Protein AF-A0A349DD07-F1 (afdb_monomer_lite)

Radius of gyration: 11.37 Å; chains: 1; bounding box: 23×21×32 Å

Foldseek 3Di:
DDVPVVDDPLQDDDPDDDPDPLRSLLVNLVSCCVVVVDVDSVVVSVVVD

Secondary structure (DSSP, 8-state):
--HHHH--GGG--SS---SSHHHHHHHHHHHHHHTTS-S-HHHHHHHH-

pLDDT: mean 91.12, std 5.7, range [62.81, 96.25]

Sequence (49 aa):
MNVAEVLKKDHIILGLFAADKNEALDKMADVLYKSGALTDKKAFMDDVM

Structure (mmCIF, N/CA/C/O backbone):
data_AF-A0A349DD07-F1
#
_entry.id   AF-A0A349DD07-F1
#
loop_
_atom_site.group_PDB
_atom_site.id
_atom_site.type_symbol
_atom_site.label_atom_id
_atom_site.label_alt_id
_atom_site.label_comp_id
_atom_site.label_asym_id
_atom_site.label_entity_id
_atom_site.label_seq_id
_atom_site.pdbx_PDB_ins_code
_atom_site.Cartn_x
_atom_site.Cartn_y
_atom_site.Cartn_z
_atom_site.occupancy
_atom_site.B_iso_or_equiv
_atom_site.auth_seq_id
_atom_site.auth_comp_id
_atom_site.auth_asym_id
_atom_site.auth_atom_id
_atom_site.pdbx_PDB_model_num
ATOM 1 N N . MET A 1 1 ? 2.740 -8.435 18.840 1.00 62.81 1 MET A N 1
ATOM 2 C CA . MET A 1 1 ? 2.167 -7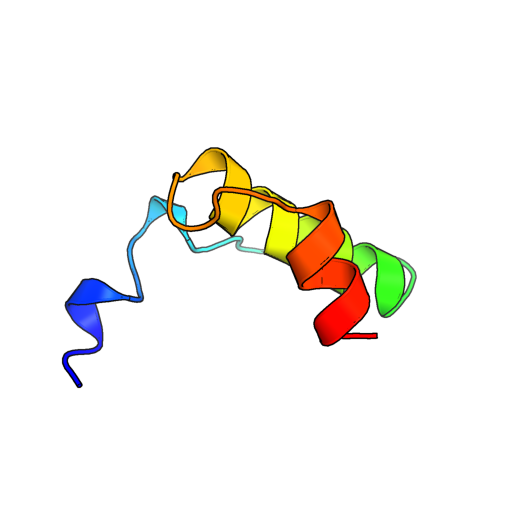.811 17.631 1.00 62.81 1 MET A CA 1
ATOM 3 C C . MET A 1 1 ? 0.946 -8.621 17.232 1.00 62.81 1 MET A C 1
ATOM 5 O O . MET A 1 1 ? 1.080 -9.826 17.059 1.00 62.81 1 MET A O 1
ATOM 9 N N . ASN A 1 2 ? -0.234 -8.007 17.190 1.00 84.88 2 ASN A N 1
ATOM 10 C CA . ASN A 1 2 ? -1.479 -8.689 16.850 1.00 84.88 2 ASN A CA 1
ATOM 11 C C . ASN A 1 2 ? -1.725 -8.570 15.339 1.00 84.88 2 ASN A C 1
ATOM 13 O O . ASN A 1 2 ? -1.900 -7.470 14.822 1.00 84.88 2 ASN A O 1
ATOM 17 N N . VAL A 1 3 ? -1.722 -9.696 14.622 1.00 83.56 3 VAL A N 1
ATOM 18 C CA . VAL A 1 3 ? -1.876 -9.711 13.156 1.00 83.56 3 VAL A CA 1
ATOM 19 C C . VAL A 1 3 ? -3.207 -9.092 12.721 1.00 83.56 3 VAL A C 1
ATOM 21 O O . VAL A 1 3 ? -3.257 -8.415 11.698 1.00 83.56 3 VAL A O 1
ATOM 24 N N . ALA A 1 4 ? -4.269 -9.253 13.511 1.00 84.75 4 ALA A N 1
ATOM 25 C CA . ALA A 1 4 ? -5.587 -8.715 13.181 1.00 84.75 4 ALA A CA 1
ATOM 26 C C . ALA A 1 4 ? -5.640 -7.176 13.197 1.00 84.75 4 ALA A C 1
ATOM 28 O O . ALA A 1 4 ? -6.487 -6.584 12.533 1.00 84.75 4 ALA A O 1
ATOM 29 N N . GLU A 1 5 ? -4.735 -6.518 13.926 1.00 84.75 5 GLU A N 1
ATOM 30 C CA . GLU A 1 5 ? -4.668 -5.052 13.986 1.00 84.75 5 GLU A CA 1
ATOM 31 C C . GLU A 1 5 ? -4.016 -4.452 12.734 1.00 84.75 5 GLU A C 1
ATOM 33 O O . GLU A 1 5 ? -4.329 -3.319 12.360 1.00 84.75 5 GLU A O 1
ATOM 38 N N . VAL A 1 6 ? -3.154 -5.221 12.059 1.00 82.50 6 VAL A N 1
ATOM 39 C CA . VAL A 1 6 ? -2.406 -4.783 10.870 1.00 82.50 6 VAL A CA 1
ATOM 40 C C . VAL A 1 6 ? -2.998 -5.311 9.562 1.00 82.50 6 VAL A C 1
ATOM 42 O O . VAL A 1 6 ? -3.014 -4.592 8.563 1.00 82.50 6 VAL A O 1
ATOM 45 N N . LEU A 1 7 ? -3.540 -6.532 9.559 1.00 86.12 7 LEU A N 1
ATOM 46 C CA . LEU A 1 7 ? -4.112 -7.190 8.384 1.00 86.12 7 LEU A CA 1
ATOM 47 C C . LEU A 1 7 ? -5.627 -6.962 8.316 1.00 86.12 7 LEU A C 1
ATOM 49 O O . LEU A 1 7 ? -6.437 -7.871 8.506 1.00 86.12 7 LEU A O 1
ATOM 53 N N . LYS A 1 8 ? -6.013 -5.712 8.064 1.00 88.88 8 LYS A N 1
ATOM 54 C CA . LYS A 1 8 ? -7.413 -5.341 7.836 1.00 88.88 8 LYS A CA 1
ATOM 55 C C . LYS A 1 8 ? -7.823 -5.727 6.418 1.00 88.88 8 LYS A C 1
ATOM 57 O O . LYS A 1 8 ? -6.993 -5.735 5.515 1.00 88.88 8 LYS A O 1
ATOM 62 N N . LYS A 1 9 ? -9.111 -6.010 6.205 1.00 88.69 9 LYS A N 1
ATOM 63 C CA . LYS A 1 9 ? -9.642 -6.342 4.867 1.00 88.69 9 LYS A CA 1
ATOM 64 C C . LYS A 1 9 ? -9.317 -5.254 3.841 1.00 88.69 9 LYS A C 1
ATOM 66 O O . LYS A 1 9 ? -8.923 -5.571 2.726 1.00 88.69 9 LYS A O 1
ATOM 71 N N . ASP A 1 10 ? -9.377 -3.999 4.270 1.00 88.69 10 ASP A N 1
ATOM 72 C CA . ASP A 1 10 ? -9.102 -2.829 3.433 1.00 88.69 10 ASP A CA 1
ATOM 73 C C . ASP A 1 10 ? -7.607 -2.670 3.101 1.00 88.69 10 ASP A C 1
ATOM 75 O O . ASP A 1 10 ? -7.245 -1.803 2.316 1.00 88.69 10 ASP A O 1
ATOM 79 N N . HIS A 1 11 ? -6.731 -3.502 3.685 1.00 90.69 11 HIS A N 1
ATOM 80 C CA . HIS A 1 11 ? -5.297 -3.558 3.388 1.00 90.69 11 HIS A CA 1
ATOM 81 C C . HIS A 1 11 ? -4.925 -4.674 2.395 1.00 90.69 11 HIS A C 1
ATOM 83 O O . HIS A 1 11 ? -3.742 -4.912 2.156 1.00 90.69 11 HIS A O 1
ATOM 89 N N . ILE A 1 12 ? -5.903 -5.394 1.834 1.00 90.88 12 ILE A N 1
ATOM 90 C CA . ILE A 1 12 ? -5.661 -6.577 1.000 1.00 90.88 12 ILE A CA 1
ATOM 91 C C . ILE A 1 12 ? -6.091 -6.301 -0.442 1.00 90.88 12 ILE A C 1
ATOM 93 O O . ILE A 1 12 ? -7.262 -6.042 -0.709 1.00 90.88 12 ILE A O 1
ATOM 97 N N . ILE A 1 13 ? -5.159 -6.452 -1.387 1.00 90.75 13 ILE A N 1
ATOM 98 C CA . ILE A 1 13 ? -5.472 -6.543 -2.819 1.00 90.75 13 ILE A CA 1
ATOM 99 C C . ILE A 1 13 ? -5.320 -7.993 -3.266 1.00 90.75 13 ILE A C 1
ATOM 101 O O . ILE A 1 13 ? -4.240 -8.575 -3.171 1.00 90.75 13 ILE A O 1
ATOM 105 N N . LEU A 1 14 ? -6.391 -8.5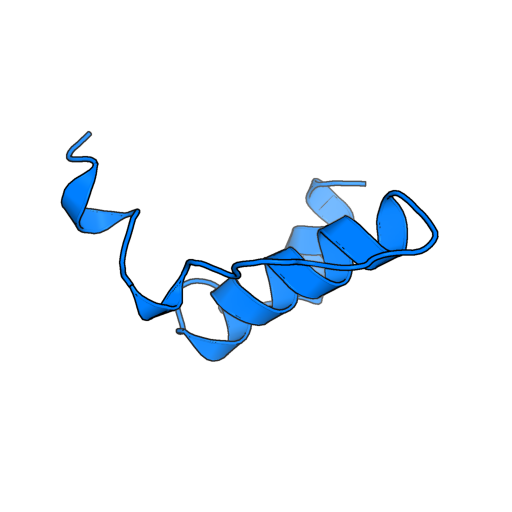57 -3.820 1.00 93.25 14 LEU A N 1
ATOM 106 C CA . LEU A 1 14 ? -6.350 -9.837 -4.521 1.00 93.25 14 LEU A CA 1
ATOM 107 C C . LEU A 1 14 ? -6.124 -9.601 -6.017 1.00 93.25 14 LEU A C 1
ATOM 109 O O . LEU A 1 14 ? -6.722 -8.699 -6.598 1.00 93.25 14 LEU A O 1
ATOM 113 N N . GLY A 1 15 ? -5.274 -10.420 -6.640 1.00 93.44 15 GLY A N 1
ATOM 114 C CA . GLY A 1 15 ? -5.010 -10.325 -8.080 1.00 93.44 15 GLY A CA 1
ATOM 115 C C . GLY A 1 15 ? -4.279 -9.045 -8.497 1.00 93.44 15 GLY A C 1
ATOM 116 O O . GLY A 1 15 ? -4.535 -8.528 -9.582 1.00 93.44 15 GLY A O 1
ATOM 117 N N . LEU A 1 16 ? -3.391 -8.520 -7.643 1.00 93.38 16 LEU A N 1
ATOM 118 C CA 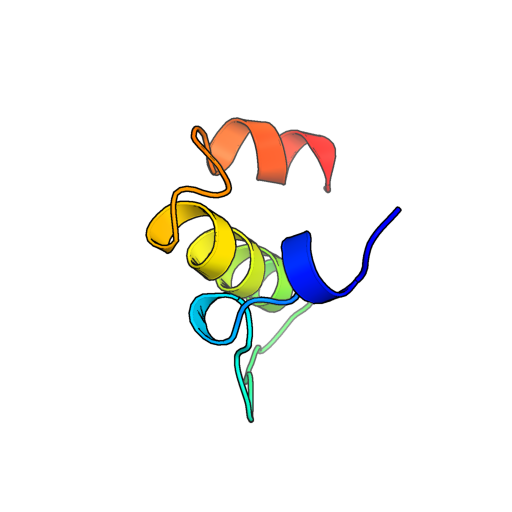. LEU A 1 16 ? -2.562 -7.362 -7.975 1.00 93.38 16 LEU A CA 1
ATOM 119 C C . LEU A 1 16 ? -1.729 -7.657 -9.230 1.00 93.38 16 LEU A C 1
ATOM 121 O O . LEU A 1 16 ? -0.817 -8.480 -9.204 1.00 93.38 16 LEU A O 1
ATOM 125 N N . PHE A 1 17 ? -2.030 -6.949 -10.313 1.00 95.19 17 PHE A N 1
ATOM 126 C CA . PHE A 1 17 ? -1.214 -6.949 -11.518 1.00 95.19 17 PHE A CA 1
ATOM 127 C C . PHE A 1 17 ? -0.262 -5.752 -11.497 1.00 95.19 17 PHE A C 1
ATOM 129 O O . PHE A 1 17 ? -0.692 -4.630 -11.224 1.00 95.19 17 PHE A O 1
ATOM 136 N N . ALA A 1 18 ? 1.009 -5.982 -11.803 1.00 96.25 18 ALA A N 1
ATOM 137 C CA . ALA A 1 18 ? 2.029 -4.953 -11.965 1.00 96.25 18 ALA A CA 1
ATOM 138 C C . ALA A 1 18 ? 3.055 -5.428 -13.001 1.00 96.25 18 ALA A C 1
ATOM 140 O O . ALA A 1 18 ? 3.395 -6.612 -13.031 1.00 96.25 18 ALA A O 1
ATOM 141 N N . ALA A 1 19 ? 3.522 -4.518 -13.850 1.00 95.69 19 ALA A N 1
ATOM 142 C CA . ALA A 1 19 ? 4.524 -4.792 -14.872 1.00 95.69 19 ALA A CA 1
ATOM 143 C C . ALA A 1 19 ? 5.933 -4.928 -14.275 1.00 95.69 19 ALA A C 1
ATOM 145 O O . ALA A 1 19 ? 6.750 -5.687 -14.794 1.00 95.69 19 ALA A O 1
ATOM 146 N N . ASP A 1 20 ? 6.208 -4.225 -13.173 1.00 96.00 20 ASP A N 1
ATOM 147 C CA . ASP A 1 20 ? 7.491 -4.255 -12.479 1.00 96.00 20 ASP A CA 1
ATOM 148 C C . ASP A 1 20 ? 7.353 -4.064 -10.957 1.00 96.00 20 ASP A C 1
ATOM 150 O O . ASP A 1 20 ? 6.265 -3.856 -10.408 1.00 96.00 20 ASP A O 1
ATOM 154 N N . LYS A 1 21 ? 8.490 -4.168 -10.257 1.00 94.25 21 LYS A N 1
ATOM 155 C CA . LYS A 1 21 ? 8.573 -4.025 -8.797 1.00 94.25 21 LYS A CA 1
ATOM 156 C C . LYS A 1 21 ? 8.080 -2.654 -8.324 1.00 94.25 21 LYS A C 1
ATOM 158 O O . LYS A 1 21 ? 7.427 -2.584 -7.285 1.00 94.25 21 LYS A O 1
ATOM 163 N N . ASN A 1 22 ? 8.395 -1.584 -9.049 1.00 94.56 22 ASN A N 1
ATOM 164 C CA . ASN A 1 22 ? 8.064 -0.226 -8.629 1.00 94.56 22 ASN A CA 1
ATOM 165 C C . ASN A 1 22 ? 6.557 -0.001 -8.715 1.00 94.56 22 ASN A C 1
ATOM 167 O O . ASN A 1 22 ? 5.967 0.527 -7.777 1.00 94.56 22 ASN A O 1
ATOM 171 N N . GLU A 1 23 ? 5.919 -0.480 -9.783 1.00 95.19 23 GLU A N 1
ATOM 172 C CA . GLU A 1 23 ? 4.465 -0.432 -9.920 1.00 95.19 23 GLU A CA 1
ATOM 173 C C . GLU A 1 23 ? 3.767 -1.274 -8.839 1.00 95.19 23 GLU A C 1
ATOM 175 O O . GLU A 1 23 ? 2.747 -0.857 -8.288 1.00 95.19 23 GLU A O 1
ATOM 180 N N . ALA A 1 24 ? 4.320 -2.441 -8.489 1.00 95.44 24 ALA A N 1
ATOM 181 C CA . ALA A 1 24 ? 3.769 -3.268 -7.417 1.00 95.44 24 ALA A CA 1
ATOM 182 C C . ALA A 1 24 ? 3.826 -2.548 -6.060 1.00 95.44 24 ALA A C 1
ATOM 184 O O . ALA A 1 24 ? 2.822 -2.504 -5.347 1.00 95.44 24 ALA A O 1
ATOM 185 N N . LEU A 1 25 ? 4.977 -1.956 -5.723 1.00 94.88 25 LEU A N 1
ATOM 186 C CA . LEU A 1 25 ? 5.167 -1.201 -4.484 1.00 94.88 25 LEU A CA 1
ATOM 187 C C . LEU A 1 25 ? 4.278 0.039 -4.429 1.00 94.88 25 LEU A C 1
ATOM 189 O O . LEU A 1 25 ? 3.637 0.272 -3.407 1.00 94.88 25 LEU A O 1
ATOM 193 N N . ASP A 1 26 ? 4.173 0.781 -5.532 1.00 94.94 26 ASP A N 1
ATOM 194 C CA . ASP A 1 26 ? 3.324 1.967 -5.607 1.00 94.94 26 ASP A CA 1
ATOM 195 C C . ASP A 1 26 ? 1.855 1.621 -5.334 1.00 94.94 26 ASP A C 1
ATOM 197 O O . ASP A 1 26 ? 1.213 2.262 -4.500 1.00 94.94 26 ASP A O 1
ATOM 201 N N . LYS A 1 27 ? 1.347 0.545 -5.956 1.00 95.00 27 LYS A N 1
ATOM 202 C CA . LYS A 1 27 ? -0.022 0.057 -5.738 1.00 95.00 27 LYS A CA 1
ATOM 203 C C . LYS A 1 27 ? -0.253 -0.439 -4.312 1.00 95.00 27 LYS A C 1
ATOM 205 O O . LYS A 1 27 ? -1.342 -0.241 -3.781 1.00 95.00 27 LYS A O 1
ATOM 210 N N . MET A 1 28 ? 0.739 -1.069 -3.681 1.00 94.19 28 MET A N 1
ATOM 211 C CA . MET A 1 28 ? 0.643 -1.491 -2.278 1.00 94.19 28 MET A CA 1
ATOM 212 C C . MET A 1 28 ? 0.652 -0.293 -1.321 1.00 94.19 28 MET A C 1
ATOM 214 O O . MET A 1 28 ? -0.169 -0.236 -0.408 1.00 94.19 28 MET A O 1
ATOM 218 N N . ALA A 1 29 ? 1.526 0.691 -1.542 1.00 94.62 29 ALA A N 1
ATOM 219 C CA . ALA A 1 29 ? 1.560 1.920 -0.750 1.00 94.62 29 ALA A CA 1
ATOM 220 C C . ALA A 1 29 ? 0.251 2.713 -0.886 1.00 94.62 29 ALA A C 1
ATOM 222 O O . ALA A 1 29 ? -0.255 3.263 0.091 1.00 94.62 29 ALA A O 1
ATOM 223 N N . ASP A 1 30 ? -0.349 2.697 -2.076 1.00 94.19 30 ASP A N 1
ATOM 224 C CA . ASP A 1 30 ? -1.656 3.292 -2.348 1.00 94.19 30 ASP A CA 1
ATOM 225 C C . ASP A 1 30 ? -2.770 2.731 -1.457 1.00 94.19 30 ASP A C 1
ATOM 227 O O . ASP A 1 30 ? -3.644 3.478 -1.015 1.00 94.19 30 ASP A O 1
ATOM 231 N N . VAL A 1 31 ? -2.748 1.425 -1.179 1.00 94.00 31 VAL A N 1
ATOM 232 C CA . VAL A 1 31 ? -3.720 0.774 -0.287 1.00 94.00 31 VAL A CA 1
ATOM 233 C C . VAL A 1 31 ? -3.596 1.317 1.123 1.00 94.00 31 VAL A C 1
ATOM 235 O O . VAL A 1 31 ? -4.594 1.702 1.726 1.00 94.00 31 VAL A O 1
ATOM 238 N N . LEU A 1 32 ? -2.365 1.362 1.634 1.00 92.31 32 LEU A N 1
ATOM 239 C CA . LEU A 1 32 ? -2.082 1.828 2.988 1.00 92.31 32 LEU A CA 1
ATOM 240 C C . LEU A 1 32 ? -2.408 3.315 3.142 1.00 92.31 32 LEU A C 1
ATOM 242 O O . LEU A 1 32 ? -2.916 3.738 4.178 1.00 92.31 32 LEU A O 1
ATOM 246 N N . TYR A 1 33 ? -2.160 4.106 2.099 1.00 94.06 33 TYR A N 1
ATOM 247 C CA . TYR A 1 33 ? -2.511 5.520 2.075 1.00 94.06 33 TYR A CA 1
ATOM 248 C C . TYR A 1 33 ? -4.031 5.721 2.088 1.00 94.06 33 TYR A C 1
ATOM 250 O O . TYR A 1 33 ? -4.561 6.449 2.924 1.00 94.06 33 TYR A O 1
ATOM 258 N N . LYS A 1 34 ? -4.761 5.014 1.215 1.00 91.69 34 LYS A N 1
ATOM 259 C CA . LYS A 1 34 ? -6.228 5.106 1.129 1.00 91.69 34 LYS A CA 1
ATOM 260 C C . LYS A 1 34 ? -6.935 4.585 2.378 1.00 91.69 34 LYS A C 1
ATOM 262 O O . LYS A 1 34 ? -7.998 5.096 2.716 1.00 91.69 34 LYS A O 1
ATOM 267 N N . SER A 1 35 ? -6.363 3.602 3.073 1.00 91.12 35 SER A N 1
ATOM 268 C CA . SER A 1 35 ? -6.912 3.099 4.336 1.00 91.12 35 SER A CA 1
ATOM 269 C C . SER A 1 35 ? -6.627 4.009 5.538 1.00 91.12 35 SER A C 1
ATOM 271 O O . SER A 1 35 ? -7.125 3.749 6.635 1.00 91.12 35 SER A O 1
ATOM 273 N N . GLY A 1 36 ? -5.813 5.057 5.358 1.00 90.50 36 GLY A N 1
ATOM 274 C CA . GLY A 1 36 ? -5.347 5.932 6.433 1.00 90.50 36 GLY A CA 1
ATOM 275 C C . GLY A 1 36 ? -4.296 5.288 7.341 1.00 90.50 36 GLY A C 1
ATOM 276 O O . GLY A 1 36 ? -3.934 5.874 8.359 1.00 90.50 36 GLY A O 1
ATOM 277 N N . ALA A 1 37 ? -3.796 4.096 6.996 1.00 89.75 37 ALA A N 1
ATOM 278 C CA . ALA A 1 37 ? -2.669 3.472 7.689 1.00 89.75 37 ALA A CA 1
ATOM 279 C C . ALA A 1 37 ? -1.346 4.204 7.412 1.00 89.75 37 ALA A C 1
ATOM 281 O O . ALA A 1 37 ? -0.411 4.101 8.204 1.00 89.75 37 ALA A O 1
ATOM 282 N N . LEU A 1 38 ? -1.285 4.949 6.307 1.00 91.00 38 LEU A N 1
ATOM 283 C CA . LEU A 1 38 ? -0.170 5.794 5.919 1.00 91.00 38 LEU A CA 1
ATOM 284 C C . LEU A 1 38 ? -0.643 7.232 5.690 1.00 91.00 38 LEU A C 1
ATOM 286 O O . LEU A 1 38 ? -1.636 7.467 5.007 1.00 91.00 38 LEU A O 1
ATOM 290 N N . THR A 1 39 ? 0.094 8.198 6.231 1.00 92.19 39 THR A N 1
ATOM 291 C CA . THR A 1 39 ? -0.209 9.632 6.101 1.00 92.19 39 THR A CA 1
ATOM 292 C C . THR A 1 39 ? 0.543 10.307 4.959 1.00 92.19 39 THR A C 1
ATOM 294 O O . THR A 1 39 ? 0.057 11.301 4.425 1.00 92.19 39 THR A O 1
ATOM 297 N N . ASP A 1 40 ? 1.701 9.772 4.566 1.00 93.62 40 ASP A N 1
ATOM 298 C CA . ASP A 1 40 ? 2.522 10.293 3.474 1.00 93.62 40 ASP A CA 1
ATOM 299 C C . ASP A 1 40 ? 3.049 9.146 2.601 1.00 93.62 40 ASP A C 1
ATOM 301 O O . ASP A 1 40 ? 3.991 8.438 2.961 1.00 93.62 40 ASP A O 1
ATOM 305 N N . LYS A 1 41 ? 2.419 8.963 1.433 1.00 94.38 41 LYS A N 1
ATOM 306 C CA . LYS A 1 41 ? 2.826 7.957 0.444 1.00 94.38 41 LYS A CA 1
ATOM 307 C C . LYS A 1 41 ? 4.241 8.197 -0.072 1.00 94.38 41 LYS A C 1
ATOM 309 O O . LYS A 1 41 ? 4.964 7.236 -0.306 1.00 94.38 41 LYS A O 1
ATOM 314 N N . LYS A 1 42 ? 4.631 9.457 -0.271 1.00 93.88 42 LYS A N 1
ATOM 315 C CA . LYS A 1 42 ? 5.910 9.786 -0.896 1.00 93.88 42 LYS A CA 1
ATOM 316 C C . LYS A 1 42 ? 7.062 9.461 0.042 1.00 93.88 42 LYS A C 1
ATOM 318 O O . LYS A 1 42 ? 7.942 8.710 -0.351 1.00 93.88 42 LYS A O 1
ATOM 323 N N . ALA A 1 43 ? 7.002 9.958 1.277 1.00 94.50 43 ALA A N 1
ATOM 324 C CA . ALA A 1 43 ? 8.031 9.677 2.275 1.00 94.50 43 ALA A CA 1
ATOM 325 C C . ALA A 1 43 ? 8.209 8.163 2.492 1.00 94.50 43 ALA A C 1
ATOM 327 O O . ALA A 1 43 ? 9.326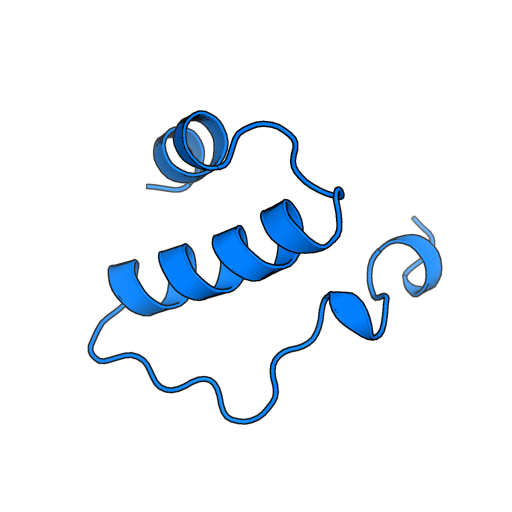 7.665 2.532 1.00 94.50 43 ALA A O 1
ATOM 328 N N . PHE A 1 44 ? 7.104 7.413 2.533 1.00 94.31 44 PHE A N 1
ATOM 329 C CA . PHE A 1 44 ? 7.154 5.956 2.643 1.00 94.31 44 PHE A CA 1
ATOM 330 C C . PHE A 1 44 ? 7.800 5.273 1.435 1.00 94.31 44 PHE A C 1
ATOM 332 O O . PHE A 1 44 ? 8.582 4.344 1.603 1.00 94.31 44 PHE A O 1
ATOM 339 N N . MET A 1 45 ? 7.466 5.701 0.216 1.00 94.44 45 MET A N 1
ATOM 340 C CA . MET A 1 45 ? 8.072 5.134 -0.990 1.00 94.44 45 MET A CA 1
ATOM 341 C C . MET A 1 45 ? 9.569 5.444 -1.072 1.00 94.44 45 MET A C 1
ATOM 343 O O . MET A 1 45 ? 10.327 4.563 -1.468 1.00 94.44 45 MET A O 1
ATOM 347 N N . ASP A 1 46 ? 9.990 6.639 -0.650 1.00 94.44 46 ASP A N 1
ATOM 348 C CA . ASP A 1 46 ? 11.403 7.033 -0.593 1.00 94.44 46 ASP A CA 1
ATOM 349 C C . ASP A 1 46 ? 12.200 6.168 0.409 1.00 94.44 46 ASP A C 1
ATOM 351 O O . ASP A 1 46 ? 13.352 5.842 0.142 1.00 94.44 46 ASP A O 1
ATOM 355 N N . ASP A 1 47 ? 11.590 5.740 1.522 1.00 92.69 47 ASP A N 1
ATOM 356 C CA . ASP A 1 47 ? 12.223 4.850 2.513 1.00 92.69 47 ASP A CA 1
ATOM 357 C C . ASP A 1 47 ? 12.302 3.375 2.060 1.00 92.69 47 ASP A C 1
ATOM 359 O O . ASP A 1 47 ? 13.128 2.603 2.554 1.00 92.69 47 ASP A O 1
ATOM 363 N N . VAL A 1 48 ? 11.403 2.949 1.168 1.00 89.38 48 VAL A N 1
ATOM 364 C CA . VAL A 1 48 ? 11.286 1.552 0.705 1.00 89.38 48 VAL A CA 1
ATOM 365 C C . VAL A 1 48 ? 12.135 1.270 -0.544 1.00 89.38 48 VAL A C 1
ATOM 367 O O . VAL A 1 48 ? 12.453 0.102 -0.811 1.00 89.38 48 VAL A O 1
ATOM 370 N N . MET A 1 49 ? 1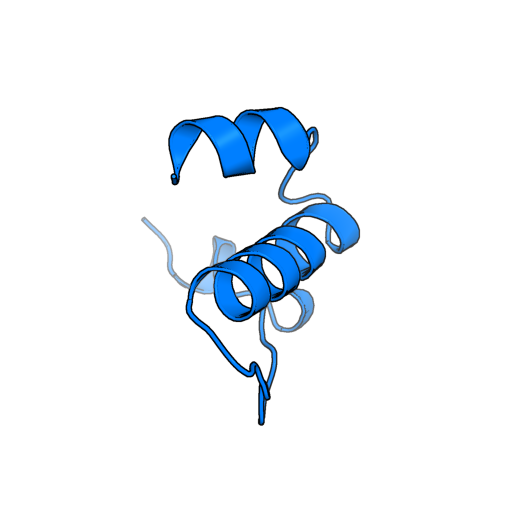2.467 2.302 -1.323 1.00 78.25 49 MET A N 1
ATOM 371 C CA . MET A 1 49 ? 13.246 2.208 -2.567 1.00 78.25 49 MET A CA 1
ATOM 372 C C . MET A 1 49 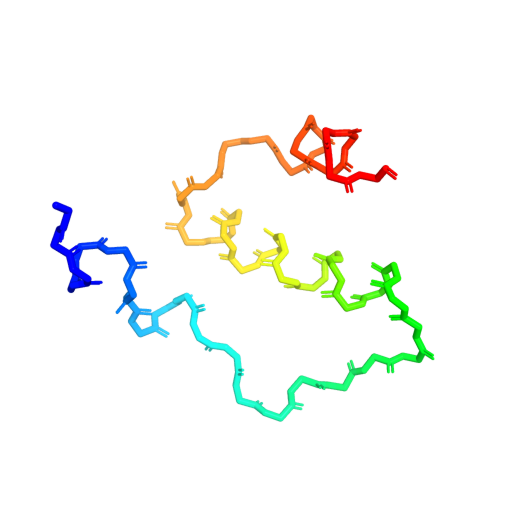? 14.755 2.149 -2.330 1.00 78.25 49 MET A C 1
ATOM 374 O O . MET A 1 49 ? 15.387 1.317 -3.026 1.00 78.25 49 MET A O 1
#